Protein AF-A0A812ZIJ5-F1 (afdb_monomer)

Nearest PDB structures (foldseek):
  5cs4-assembly3_A  TM=8.004E-01  e=6.075E-02  Saccharomyces cerevisiae S288C
  5trc-assembly1_A  TM=6.580E-01  e=5.698E-02  Saccharomyces cerevisiae S288C
  5i6e-assembly1_A  TM=6.470E-01  e=2.332E-01  Saccharomyces cerevisiae S288C
  4q6v-assembly1_A  TM=5.251E-01  e=1.494E+00  Salmonella enterica subsp. enterica serovar Typhimurium str. LT2

Sequence (61 aa):
HRGSEVIKLCIDEIEVKVHRRAGTVNETLRLSLSSLGGGFLKPKMLREIPDPVTGYPLRHT

Mean predicted aligned error: 8.21 Å

Radius of gyration: 14.56 Å; Cα contacts (8 Å, |Δi|>4): 80; chains: 1; bounding box: 30×30×38 Å

Foldseek 3Di:
DPLVVCVVVVPQKDKDWDFDDDPPDTWIKMWMFGCPVVDGGDTDIDTFDQDPPPRHTDPPD

Structure (mmCIF, N/CA/C/O backbone):
data_AF-A0A812ZIJ5-F1
#
_entry.id   AF-A0A812ZIJ5-F1
#
loop_
_atom_site.group_PDB
_atom_site.id
_atom_site.type_symbol
_atom_site.label_atom_id
_atom_site.label_alt_id
_atom_site.label_comp_id
_atom_site.label_asym_id
_atom_site.label_entity_id
_atom_site.label_seq_id
_atom_site.pdbx_PDB_ins_code
_atom_site.Cartn_x
_atom_site.Cartn_y
_atom_site.Cartn_z
_atom_site.occupancy
_atom_site.B_iso_or_equiv
_atom_site.auth_seq_id
_atom_site.auth_comp_id
_atom_site.auth_asym_id
_atom_site.auth_atom_id
_atom_site.pdbx_PDB_model_num
ATOM 1 N N . HIS A 1 1 ? 16.159 -17.294 -8.751 1.00 51.88 1 HIS A N 1
ATOM 2 C CA . HIS A 1 1 ? 15.921 -15.840 -8.637 1.00 51.88 1 HIS A CA 1
ATOM 3 C C . HIS A 1 1 ? 14.588 -15.497 -9.297 1.00 51.88 1 HIS A C 1
ATOM 5 O O . HIS A 1 1 ? 14.533 -15.502 -10.514 1.00 51.88 1 HIS A O 1
ATOM 11 N N . ARG A 1 2 ? 13.512 -15.265 -8.527 1.00 57.97 2 ARG A N 1
ATOM 12 C CA . ARG A 1 2 ? 12.166 -14.949 -9.069 1.00 57.97 2 ARG A CA 1
ATOM 13 C C . ARG A 1 2 ? 11.915 -13.448 -9.299 1.00 57.97 2 ARG A C 1
ATOM 15 O O . ARG A 1 2 ? 10.983 -13.078 -9.994 1.00 57.97 2 ARG A O 1
ATOM 22 N N . GLY A 1 3 ? 12.769 -12.574 -8.758 1.00 58.47 3 GLY A N 1
ATOM 23 C CA . GLY A 1 3 ? 12.631 -11.118 -8.913 1.00 58.47 3 GLY A CA 1
ATOM 24 C C . GLY A 1 3 ? 12.884 -10.591 -10.332 1.00 58.47 3 GLY A C 1
ATOM 25 O O . GLY A 1 3 ? 12.452 -9.492 -10.652 1.00 58.47 3 GLY A O 1
ATOM 26 N N . SER A 1 4 ? 13.545 -11.363 -11.202 1.00 59.53 4 SER A N 1
ATOM 27 C CA . SER A 1 4 ? 13.805 -10.966 -12.592 1.00 59.53 4 SER A CA 1
ATOM 28 C C . SER A 1 4 ? 12.573 -11.064 -13.498 1.00 59.53 4 SER A C 1
ATOM 30 O O . SER A 1 4 ? 12.563 -10.448 -14.559 1.00 59.53 4 SER A O 1
ATOM 32 N N . GLU A 1 5 ? 11.534 -11.805 -13.100 1.00 62.97 5 GLU A N 1
ATOM 33 C CA . GLU A 1 5 ? 10.285 -11.919 -13.868 1.00 62.97 5 GLU A CA 1
ATOM 34 C C . GLU A 1 5 ? 9.433 -10.651 -13.756 1.00 62.97 5 GLU A C 1
ATOM 36 O O . GLU A 1 5 ? 8.868 -10.211 -14.750 1.00 62.97 5 GLU A O 1
ATOM 41 N N . VAL A 1 6 ? 9.426 -10.005 -12.585 1.00 62.84 6 VAL A N 1
ATOM 42 C CA . VAL A 1 6 ? 8.717 -8.732 -12.354 1.00 62.84 6 VAL A CA 1
ATOM 43 C C . VAL A 1 6 ? 9.238 -7.630 -13.281 1.00 62.84 6 VAL A C 1
ATOM 45 O O . VAL A 1 6 ? 8.456 -6.900 -13.881 1.00 62.84 6 VAL A O 1
ATOM 48 N N . ILE A 1 7 ? 10.560 -7.565 -13.465 1.00 61.66 7 ILE A N 1
ATOM 49 C CA . ILE A 1 7 ? 11.217 -6.578 -14.336 1.00 61.66 7 ILE A CA 1
ATOM 50 C C . ILE A 1 7 ? 10.850 -6.814 -15.811 1.00 61.66 7 ILE A C 1
ATOM 52 O O . ILE A 1 7 ? 10.641 -5.862 -16.556 1.00 61.66 7 ILE A O 1
ATOM 56 N N . LYS A 1 8 ? 10.721 -8.078 -16.241 1.00 65.69 8 LYS A N 1
ATOM 57 C CA . LYS A 1 8 ? 10.348 -8.431 -17.625 1.00 65.69 8 LYS A CA 1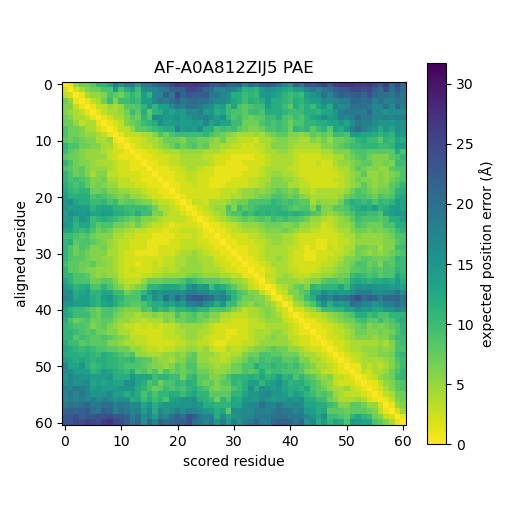
ATOM 58 C C . LYS A 1 8 ? 8.905 -8.072 -17.981 1.00 65.69 8 LYS A C 1
ATOM 60 O O . LYS A 1 8 ? 8.595 -7.964 -19.161 1.00 65.69 8 LYS A O 1
ATOM 65 N N . LEU A 1 9 ? 8.038 -7.917 -16.983 1.00 72.38 9 LEU A N 1
ATOM 66 C CA . LEU A 1 9 ? 6.629 -7.568 -17.165 1.00 72.38 9 LEU A CA 1
ATOM 67 C C . LEU A 1 9 ? 6.385 -6.051 -17.188 1.00 72.38 9 LEU A C 1
ATOM 69 O O . LEU A 1 9 ? 5.229 -5.642 -17.226 1.00 72.38 9 LEU A O 1
ATOM 73 N N . CYS A 1 10 ? 7.444 -5.229 -17.156 1.00 76.56 10 CYS A N 1
ATOM 74 C CA . CYS A 1 10 ? 7.346 -3.767 -17.060 1.00 76.56 10 CYS A CA 1
ATOM 75 C C . CYS A 1 10 ? 6.454 -3.318 -15.888 1.00 76.56 10 CYS A C 1
ATOM 77 O O . CYS A 1 10 ? 5.658 -2.392 -16.014 1.00 76.56 10 CYS A O 1
ATOM 79 N N . ILE A 1 11 ? 6.545 -4.021 -14.756 1.00 78.88 11 ILE A N 1
ATOM 80 C CA . ILE A 1 11 ? 5.817 -3.653 -13.543 1.00 78.88 11 ILE A CA 1
ATOM 81 C C . ILE A 1 11 ? 6.620 -2.572 -12.827 1.00 78.88 11 ILE A C 1
ATOM 83 O O . ILE A 1 11 ? 7.660 -2.866 -12.236 1.00 78.88 11 ILE A O 1
ATOM 87 N N . ASP A 1 12 ? 6.110 -1.344 -12.865 1.00 80.50 12 ASP A N 1
ATOM 88 C CA . ASP A 1 12 ? 6.750 -0.201 -12.214 1.00 80.50 12 ASP A CA 1
ATOM 89 C C . ASP A 1 12 ? 6.470 -0.140 -10.710 1.00 80.50 12 ASP A C 1
ATOM 91 O O . ASP A 1 12 ? 7.316 0.298 -9.926 1.00 80.50 12 ASP A O 1
ATOM 95 N N . GLU A 1 13 ? 5.285 -0.601 -10.295 1.00 85.31 13 GLU A N 1
ATOM 96 C CA . GLU A 1 13 ? 4.831 -0.540 -8.909 1.00 85.31 13 GLU A CA 1
ATOM 97 C C . GLU A 1 13 ? 4.074 -1.804 -8.495 1.00 85.31 13 GLU A C 1
ATOM 99 O O . GLU A 1 13 ? 3.243 -2.337 -9.231 1.00 85.31 13 GLU A O 1
ATOM 104 N N . ILE A 1 14 ? 4.344 -2.277 -7.279 1.00 85.88 14 ILE A N 1
ATOM 105 C CA . ILE A 1 14 ? 3.588 -3.345 -6.623 1.00 85.88 14 ILE A CA 1
ATOM 106 C C . ILE A 1 14 ? 3.119 -2.815 -5.280 1.00 85.88 14 ILE A C 1
ATOM 108 O O . ILE A 1 14 ? 3.918 -2.309 -4.492 1.00 85.88 14 ILE A O 1
ATOM 112 N N . GLU A 1 15 ? 1.836 -3.003 -4.989 1.00 89.69 15 GLU A N 1
ATOM 113 C CA . GLU A 1 15 ? 1.268 -2.667 -3.694 1.00 89.69 15 GLU A CA 1
ATOM 114 C C . GLU A 1 15 ? 0.478 -3.843 -3.116 1.00 89.69 15 GLU A C 1
ATOM 116 O O . GLU A 1 15 ? -0.323 -4.479 -3.799 1.00 89.69 15 GLU A O 1
ATOM 121 N N . VAL A 1 16 ? 0.710 -4.137 -1.838 1.00 91.50 16 VAL A N 1
ATOM 122 C CA . VAL A 1 16 ? 0.055 -5.222 -1.106 1.00 91.50 16 VAL A CA 1
ATOM 123 C C . VAL A 1 16 ? -0.594 -4.656 0.147 1.00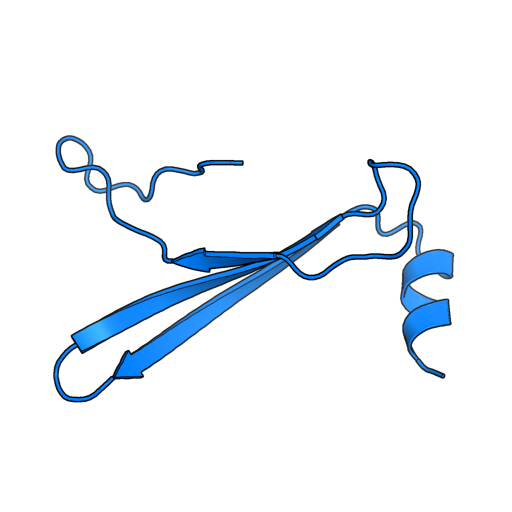 91.50 16 VAL A C 1
ATOM 125 O O . VAL A 1 16 ? 0.088 -4.109 1.015 1.00 91.50 16 VAL A O 1
ATOM 128 N N . LYS A 1 17 ? -1.912 -4.832 0.269 1.00 92.25 17 LYS A N 1
ATOM 129 C CA . LYS A 1 17 ? -2.668 -4.521 1.485 1.00 92.25 17 LYS A CA 1
ATOM 130 C C . LYS A 1 17 ? -2.679 -5.733 2.415 1.00 92.25 17 LYS A C 1
ATOM 132 O O . LYS A 1 17 ? -3.067 -6.826 2.010 1.00 92.25 17 LYS A O 1
ATOM 137 N N . VAL A 1 18 ? -2.276 -5.536 3.665 1.00 91.88 18 VAL A N 1
ATOM 138 C CA . VAL A 1 18 ? -2.163 -6.583 4.684 1.00 91.88 18 VAL A CA 1
ATOM 139 C C . VAL A 1 18 ? -3.046 -6.224 5.872 1.00 91.88 18 VAL A C 1
ATOM 141 O O . VAL A 1 18 ? -2.849 -5.194 6.510 1.00 91.88 18 VAL A O 1
ATOM 144 N N . HIS A 1 19 ? -3.993 -7.096 6.207 1.00 92.00 19 HIS A N 1
ATOM 145 C CA . HIS A 1 19 ? -4.752 -6.993 7.451 1.00 92.00 19 HIS A CA 1
ATOM 146 C C . HIS A 1 19 ? -4.063 -7.844 8.518 1.00 92.00 19 HIS A C 1
ATOM 148 O O . HIS A 1 19 ? -3.950 -9.062 8.374 1.00 92.00 19 HIS A O 1
ATOM 154 N N . ARG A 1 20 ? -3.582 -7.204 9.583 1.00 90.69 20 ARG A N 1
ATOM 155 C CA . ARG A 1 20 ? -2.878 -7.849 10.692 1.00 90.69 20 ARG A CA 1
ATOM 156 C C . ARG A 1 20 ? -3.704 -7.714 11.963 1.00 90.69 20 ARG A C 1
ATOM 158 O O . ARG A 1 20 ? -4.121 -6.621 12.320 1.00 90.69 20 ARG A O 1
ATOM 165 N N . ARG A 1 21 ? -3.878 -8.812 12.697 1.00 92.50 21 ARG A N 1
ATOM 166 C CA 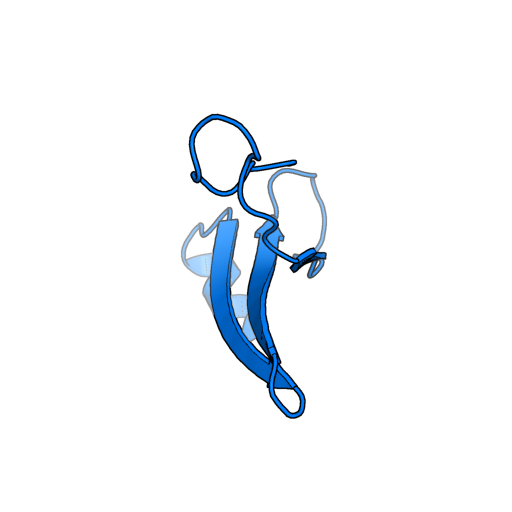. ARG A 1 21 ? -4.404 -8.775 14.066 1.00 92.50 21 ARG A CA 1
ATOM 167 C C . ARG A 1 21 ? -3.235 -8.750 15.052 1.00 92.50 21 ARG A C 1
ATOM 169 O O . ARG A 1 21 ? -2.413 -9.663 15.048 1.00 92.50 21 ARG A O 1
ATOM 176 N N . ALA A 1 22 ? -3.161 -7.718 15.885 1.00 86.25 22 ALA A N 1
ATOM 177 C CA . ALA A 1 22 ? -2.172 -7.565 16.948 1.00 86.25 22 ALA A CA 1
ATOM 178 C C . ALA A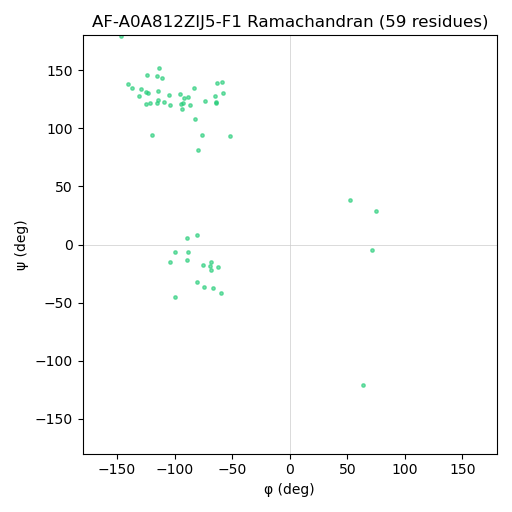 1 22 ? -2.902 -7.470 18.297 1.00 86.25 22 ALA A C 1
ATOM 180 O O . ALA A 1 22 ? -3.373 -6.407 18.700 1.00 86.25 22 ALA A O 1
ATOM 181 N N . GLY A 1 23 ? -3.054 -8.611 18.976 1.00 89.69 23 GLY A N 1
ATOM 182 C CA . GLY A 1 23 ? -3.902 -8.709 20.167 1.00 89.69 23 GLY A CA 1
ATOM 183 C C . GLY A 1 23 ? -5.369 -8.430 19.824 1.00 89.69 23 GLY A C 1
ATOM 184 O O . GLY A 1 23 ? -5.951 -9.118 18.985 1.00 89.69 23 GLY A O 1
ATOM 185 N N . THR A 1 24 ? -5.954 -7.413 20.460 1.00 89.38 24 THR A N 1
ATOM 186 C CA . THR A 1 24 ? -7.333 -6.956 20.210 1.00 89.38 24 THR A CA 1
ATOM 187 C C . THR A 1 24 ? -7.443 -5.914 19.094 1.00 89.38 24 THR A C 1
ATOM 189 O O . THR A 1 24 ? -8.552 -5.562 18.698 1.00 89.38 24 THR A O 1
ATOM 192 N N . VAL A 1 25 ? -6.318 -5.426 18.563 1.00 84.12 25 VAL A N 1
ATOM 193 C CA . VAL A 1 25 ? -6.290 -4.380 17.536 1.00 84.12 25 VAL A CA 1
ATOM 194 C C . VAL A 1 25 ? -6.189 -5.013 16.148 1.00 84.12 25 VAL A C 1
ATOM 196 O O . VAL A 1 25 ? -5.317 -5.847 15.895 1.00 84.12 25 VAL A O 1
ATOM 199 N N . ASN A 1 26 ? -7.064 -4.594 15.233 1.00 88.06 26 ASN A N 1
ATOM 200 C CA . ASN A 1 26 ? -6.918 -4.870 13.807 1.00 88.06 26 ASN A CA 1
ATOM 201 C C . ASN A 1 26 ? -6.168 -3.702 13.159 1.00 88.06 26 ASN A C 1
ATOM 203 O O . ASN A 1 26 ? -6.600 -2.553 13.239 1.00 88.06 26 ASN A O 1
ATOM 207 N N . GLU A 1 27 ? -5.043 -4.002 12.527 1.00 89.38 27 GLU A N 1
ATOM 208 C CA 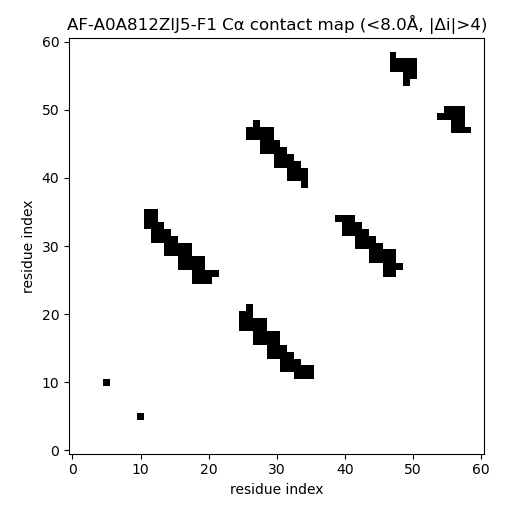. GLU A 1 27 ? -4.203 -3.050 11.817 1.00 89.38 27 GLU A CA 1
ATOM 209 C C . GLU A 1 27 ? -4.268 -3.329 10.320 1.00 89.38 27 GLU A C 1
ATOM 211 O O . GLU A 1 27 ? -4.283 -4.480 9.877 1.00 89.38 27 GLU A O 1
ATOM 216 N N . THR A 1 28 ? -4.237 -2.261 9.537 1.00 90.50 28 THR A N 1
ATOM 217 C CA . THR A 1 28 ? -4.059 -2.347 8.095 1.00 90.50 28 THR A CA 1
ATOM 218 C C . THR A 1 28 ? -2.676 -1.813 7.761 1.00 90.50 28 THR A C 1
ATOM 220 O O . THR A 1 28 ? -2.331 -0.687 8.118 1.00 90.50 28 THR A O 1
ATOM 223 N N . LEU A 1 29 ? -1.867 -2.635 7.105 1.00 90.69 29 LEU A N 1
ATOM 224 C CA . LEU A 1 29 ? -0.542 -2.285 6.617 1.00 90.69 29 LEU A CA 1
ATOM 225 C C . LEU A 1 29 ? -0.553 -2.296 5.088 1.00 90.69 29 LEU A C 1
ATOM 227 O O . LEU A 1 29 ? -1.297 -3.053 4.465 1.00 90.69 29 LEU A O 1
ATOM 231 N N . ARG A 1 30 ? 0.310 -1.492 4.483 1.00 90.25 30 ARG A N 1
ATOM 232 C CA . ARG A 1 30 ? 0.598 -1.516 3.053 1.00 90.25 30 ARG A CA 1
ATOM 233 C C . ARG A 1 30 ? 2.075 -1.733 2.836 1.00 90.25 30 ARG A C 1
ATOM 235 O O . ARG A 1 30 ? 2.891 -1.034 3.426 1.00 90.25 30 ARG A O 1
ATOM 242 N N . LEU A 1 31 ? 2.404 -2.679 1.976 1.00 89.75 31 LEU A N 1
ATOM 243 C CA . LEU A 1 31 ? 3.743 -2.861 1.447 1.00 89.75 31 LEU A CA 1
ATOM 244 C C . LEU A 1 31 ? 3.750 -2.328 0.017 1.00 89.75 31 LEU A C 1
ATOM 246 O O . LEU A 1 31 ? 2.997 -2.833 -0.811 1.00 89.75 31 LEU A O 1
ATOM 250 N N . SER A 1 32 ? 4.590 -1.340 -0.267 1.00 88.50 32 SER A N 1
ATOM 251 C CA . SER A 1 32 ? 4.808 -0.827 -1.615 1.00 88.50 32 SER A CA 1
ATOM 252 C C . SER A 1 32 ? 6.235 -1.089 -2.088 1.00 88.50 32 SER A C 1
ATOM 254 O O . SER A 1 32 ? 7.193 -1.081 -1.311 1.00 88.50 32 SER A O 1
ATOM 256 N N . LEU A 1 33 ? 6.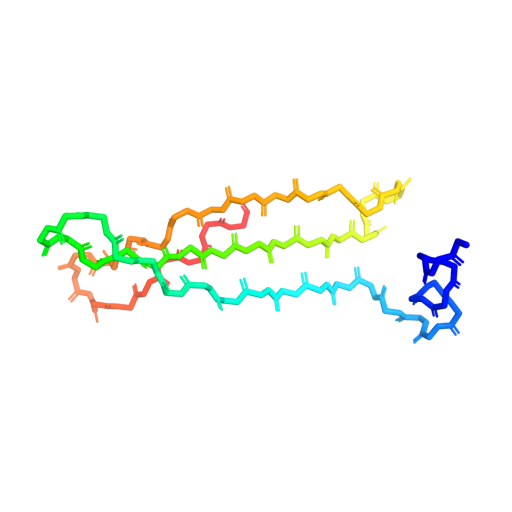363 -1.357 -3.380 1.00 86.56 33 LEU A N 1
ATOM 257 C CA . LEU A 1 33 ? 7.606 -1.525 -4.120 1.00 86.56 33 LEU A CA 1
ATOM 258 C C . LEU A 1 33 ? 7.480 -0.655 -5.369 1.00 86.56 33 LEU A C 1
ATOM 260 O O . LEU A 1 33 ? 6.493 -0.794 -6.083 1.00 86.56 33 LEU A O 1
ATOM 264 N N . SER A 1 34 ? 8.448 0.219 -5.636 1.00 83.75 34 SER A N 1
ATOM 265 C CA . SER A 1 34 ? 8.438 1.083 -6.825 1.00 83.75 34 SER A CA 1
ATOM 266 C C . SER A 1 34 ? 9.826 1.128 -7.459 1.00 83.75 34 SER A C 1
ATOM 268 O O . SER A 1 34 ? 10.828 1.238 -6.744 1.00 83.75 34 SER A O 1
ATOM 270 N N . SER A 1 35 ? 9.891 0.997 -8.787 1.00 78.94 35 SER A N 1
ATOM 271 C CA . SER A 1 35 ? 11.117 1.133 -9.589 1.00 78.94 35 SER A CA 1
ATOM 272 C C . SER A 1 35 ? 11.246 2.505 -10.251 1.00 78.94 35 SER A C 1
ATOM 274 O O . SER A 1 35 ? 12.307 2.817 -10.792 1.00 78.94 35 SER A O 1
ATOM 276 N N . LEU A 1 36 ? 10.217 3.358 -10.154 1.00 78.00 36 LEU A N 1
ATOM 277 C CA . LEU A 1 36 ? 10.182 4.697 -10.763 1.00 78.00 36 LEU A CA 1
ATOM 278 C C . LEU A 1 36 ? 11.263 5.648 -10.216 1.00 78.00 36 LEU A C 1
ATOM 280 O O . LEU A 1 36 ? 11.625 6.622 -10.869 1.00 78.00 36 LEU A O 1
ATOM 284 N N . GLY A 1 37 ? 11.827 5.350 -9.042 1.00 71.94 37 GLY A N 1
ATOM 285 C CA . GLY A 1 37 ? 12.938 6.095 -8.437 1.00 71.94 37 GLY A CA 1
ATOM 286 C C . GLY A 1 37 ? 14.335 5.749 -8.972 1.00 71.94 37 GLY A C 1
ATOM 287 O O . GLY A 1 37 ? 15.319 6.182 -8.378 1.00 71.94 37 GLY A O 1
ATOM 288 N N . GLY A 1 38 ? 14.452 4.951 -10.041 1.00 61.22 38 GLY A N 1
ATOM 289 C CA . GLY A 1 38 ? 15.739 4.644 -10.679 1.00 61.22 38 GLY A CA 1
ATOM 290 C C . GLY A 1 38 ? 16.623 3.648 -9.915 1.00 61.22 38 GLY A C 1
ATOM 291 O O . GLY A 1 38 ? 17.846 3.697 -10.025 1.00 61.22 38 GLY A O 1
ATOM 292 N N . GLY A 1 39 ? 16.028 2.736 -9.139 1.00 65.50 39 GLY A N 1
ATOM 293 C CA . GLY A 1 39 ? 16.753 1.751 -8.329 1.00 65.50 39 GLY A CA 1
ATOM 294 C C . GLY A 1 39 ? 16.032 0.406 -8.192 1.00 65.50 39 GLY A C 1
ATOM 295 O O . GLY A 1 39 ? 14.943 0.204 -8.723 1.00 65.50 39 GLY A O 1
ATOM 296 N 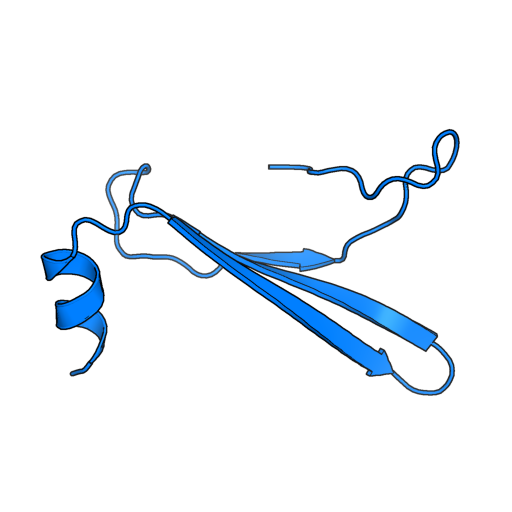N . PHE A 1 40 ? 16.654 -0.532 -7.468 1.00 67.19 40 PHE A N 1
ATOM 297 C CA . PHE A 1 40 ? 16.040 -1.817 -7.110 1.00 67.19 40 PHE A CA 1
ATOM 298 C C . PHE A 1 40 ? 14.754 -1.586 -6.300 1.00 67.19 40 PHE A C 1
ATOM 300 O O . PHE A 1 40 ? 14.746 -0.723 -5.424 1.00 67.19 40 PHE A O 1
ATOM 307 N N . LEU A 1 41 ? 13.702 -2.373 -6.569 1.00 71.44 41 LEU A N 1
ATOM 308 C CA . LEU A 1 41 ? 12.405 -2.334 -5.879 1.00 71.44 41 LEU A CA 1
ATOM 309 C C . LEU A 1 41 ? 12.595 -2.413 -4.354 1.00 71.44 41 LEU A C 1
ATOM 311 O O . LEU A 1 41 ? 12.706 -3.500 -3.781 1.00 71.44 41 LEU A O 1
ATOM 315 N N . LYS A 1 42 ? 12.669 -1.258 -3.683 1.00 74.62 42 LYS A N 1
ATOM 316 C CA . LYS A 1 42 ? 12.880 -1.195 -2.237 1.00 74.62 42 LYS A CA 1
ATOM 317 C C . LYS A 1 42 ? 11.525 -1.287 -1.534 1.00 74.62 42 LYS A C 1
ATOM 319 O O . LYS A 1 42 ? 10.687 -0.414 -1.756 1.00 74.62 42 LYS A O 1
ATOM 324 N N . PRO A 1 43 ? 11.300 -2.298 -0.676 1.00 83.50 43 PRO A N 1
ATOM 325 C CA . PRO A 1 43 ? 10.054 -2.405 0.070 1.00 83.50 43 PRO A CA 1
ATOM 326 C C . PRO A 1 43 ? 9.908 -1.242 1.051 1.00 83.50 43 PRO A C 1
ATOM 328 O O . PRO A 1 43 ? 10.794 -0.998 1.875 1.00 83.50 43 PRO A O 1
ATOM 331 N N . LYS A 1 44 ? 8.766 -0.559 0.992 1.00 87.56 44 LYS A N 1
ATOM 332 C CA . LYS A 1 44 ? 8.309 0.427 1.973 1.00 87.56 44 LYS A CA 1
ATOM 333 C C . LYS A 1 44 ? 7.050 -0.120 2.636 1.00 87.56 44 LYS A C 1
ATOM 335 O O . LYS A 1 44 ? 6.075 -0.424 1.959 1.00 87.56 44 LYS A O 1
ATOM 340 N N . MET A 1 45 ? 7.073 -0.268 3.959 1.00 88.81 45 MET A N 1
ATOM 341 C CA . MET A 1 45 ? 5.899 -0.685 4.725 1.00 88.81 45 MET A CA 1
ATOM 342 C C . MET A 1 45 ? 5.305 0.516 5.456 1.00 88.81 45 MET A C 1
ATOM 344 O O . MET A 1 45 ? 6.016 1.232 6.157 1.00 88.81 45 MET A O 1
ATOM 348 N N . LEU A 1 46 ? 4.006 0.728 5.286 1.00 89.25 46 LEU A N 1
ATOM 349 C CA . LEU A 1 46 ? 3.238 1.816 5.875 1.00 89.25 46 LEU A CA 1
ATOM 350 C C . LEU A 1 46 ? 2.074 1.250 6.680 1.00 89.25 46 LEU A C 1
ATOM 352 O O . LEU A 1 46 ? 1.479 0.245 6.301 1.00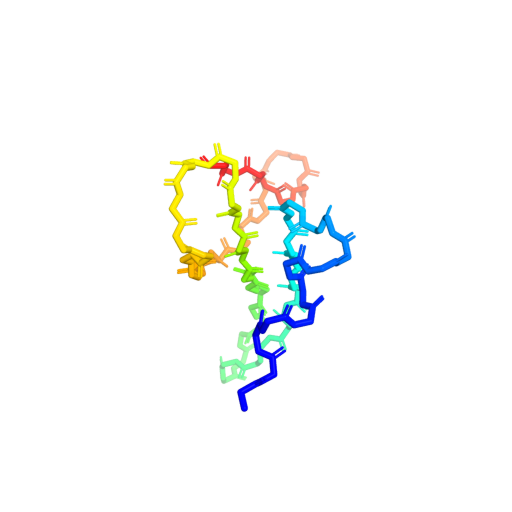 89.25 46 LEU A O 1
ATOM 356 N N . ARG A 1 47 ? 1.723 1.912 7.781 1.00 89.44 47 ARG A N 1
ATOM 357 C CA . ARG A 1 47 ? 0.479 1.647 8.506 1.00 89.44 47 ARG A CA 1
ATOM 358 C C . ARG A 1 47 ? -0.598 2.576 7.962 1.00 89.44 47 ARG A C 1
ATOM 360 O O . ARG A 1 47 ? -0.397 3.786 7.944 1.00 89.44 47 ARG A O 1
ATOM 367 N N . GLU A 1 48 ? -1.730 2.023 7.542 1.00 85.75 48 GLU A N 1
ATOM 368 C CA . GLU A 1 48 ? -2.900 2.831 7.208 1.00 85.75 48 GLU A CA 1
ATOM 369 C C . GLU A 1 48 ? -3.525 3.355 8.502 1.00 85.75 48 GLU A C 1
ATOM 371 O O . GLU A 1 48 ? -3.886 2.588 9.400 1.00 85.75 48 GLU A O 1
ATOM 376 N N . ILE A 1 49 ? -3.646 4.676 8.583 1.00 84.00 49 ILE A N 1
ATOM 377 C CA . ILE A 1 49 ? -4.391 5.373 9.626 1.00 84.00 49 ILE A CA 1
ATOM 378 C C . ILE A 1 49 ? -5.563 6.062 8.916 1.00 84.00 49 ILE A C 1
ATOM 380 O O . ILE A 1 49 ? -5.325 6.776 7.935 1.00 84.00 49 ILE A O 1
ATOM 384 N N . PRO A 1 50 ? -6.817 5.813 9.331 1.00 79.25 50 PRO A N 1
ATOM 385 C CA . PRO A 1 50 ? -7.966 6.485 8.743 1.00 79.25 50 PRO A CA 1
ATOM 386 C C . PRO A 1 50 ? -7.879 7.989 9.004 1.00 79.25 50 PRO A C 1
ATOM 388 O O . PRO A 1 50 ? -7.513 8.414 10.102 1.00 79.25 50 PRO A O 1
ATOM 391 N N . ASP A 1 51 ? -8.221 8.786 7.997 1.00 81.81 51 ASP A N 1
ATOM 392 C CA . ASP A 1 51 ? -8.394 10.223 8.157 1.00 81.81 51 ASP A CA 1
ATOM 393 C C . ASP A 1 51 ? -9.472 10.503 9.221 1.00 81.81 51 ASP A C 1
ATOM 395 O O . ASP A 1 51 ? -10.563 9.926 9.144 1.00 81.81 51 ASP A O 1
ATOM 399 N N . PRO A 1 52 ? -9.211 11.373 10.213 1.00 78.19 52 PRO A N 1
ATOM 400 C CA . PRO A 1 52 ? -10.140 11.601 11.316 1.00 78.19 52 PRO A CA 1
ATOM 401 C C . PRO A 1 52 ? -11.436 12.312 10.900 1.00 78.19 52 PRO A C 1
ATOM 403 O O . PRO A 1 52 ? -12.389 12.307 11.675 1.00 78.19 52 PRO A O 1
ATOM 406 N N . VAL A 1 53 ? -11.488 12.927 9.713 1.00 83.62 53 VAL A N 1
ATOM 407 C CA . VAL A 1 53 ? -12.656 13.683 9.234 1.00 83.62 53 VAL A CA 1
ATOM 408 C C . VAL A 1 53 ? -13.500 12.850 8.269 1.00 83.62 53 VAL A C 1
ATOM 410 O O . VAL A 1 53 ? -14.722 12.814 8.371 1.00 83.62 53 VAL A O 1
ATOM 413 N N . THR A 1 54 ? -12.854 12.166 7.331 1.00 76.38 54 THR A N 1
ATOM 414 C CA . THR A 1 54 ? -13.494 11.456 6.217 1.00 76.38 54 THR A CA 1
ATOM 415 C C . THR A 1 54 ? -13.537 9.942 6.411 1.00 76.38 54 THR A C 1
ATOM 417 O O . THR A 1 54 ? -14.252 9.254 5.687 1.00 76.38 54 THR A O 1
ATOM 420 N N . GLY A 1 55 ? -12.765 9.400 7.359 1.00 74.31 55 GLY A N 1
ATOM 421 C CA . GLY A 1 55 ? -12.635 7.961 7.599 1.00 74.31 55 GLY A CA 1
ATOM 422 C C . GLY A 1 55 ? -11.854 7.205 6.518 1.00 74.31 55 GLY A C 1
ATOM 423 O O . GLY A 1 55 ? -11.596 6.011 6.676 1.00 74.31 55 GLY A O 1
ATOM 424 N N . TY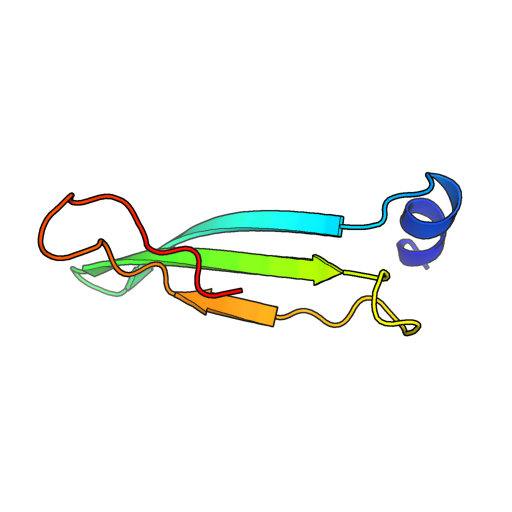R A 1 56 ? -11.444 7.874 5.435 1.00 76.69 56 TYR A N 1
ATOM 425 C CA . TYR A 1 56 ? -10.660 7.262 4.368 1.00 76.69 56 TYR A CA 1
ATOM 426 C C . TYR A 1 56 ? -9.172 7.248 4.734 1.00 76.69 56 TYR A C 1
ATOM 428 O O . TYR A 1 56 ? -8.647 8.253 5.203 1.00 76.69 56 TYR A O 1
ATOM 436 N N . PRO A 1 57 ? -8.449 6.134 4.535 1.00 69.12 57 PRO A N 1
ATOM 437 C CA . PRO A 1 57 ? -7.028 6.074 4.858 1.00 69.12 57 PRO A CA 1
ATOM 438 C C . PRO A 1 57 ? -6.234 7.055 3.986 1.00 69.12 57 PRO A C 1
ATOM 440 O O . PRO A 1 57 ? -6.256 6.962 2.754 1.00 69.12 57 PRO A O 1
ATOM 443 N N . LEU A 1 58 ? -5.520 7.985 4.631 1.00 64.56 58 LEU A N 1
ATOM 444 C CA . LEU A 1 58 ? -4.656 8.943 3.941 1.00 64.56 58 LEU A CA 1
ATOM 445 C C . LEU A 1 58 ? -3.517 8.187 3.250 1.00 64.56 58 LEU A C 1
ATOM 447 O O . LEU A 1 58 ? -2.743 7.465 3.883 1.00 64.56 58 LEU A O 1
ATOM 451 N N . ARG A 1 59 ? -3.395 8.367 1.933 1.00 60.84 59 ARG A N 1
ATOM 452 C CA . ARG A 1 59 ? -2.247 7.888 1.159 1.00 60.84 59 ARG A CA 1
ATOM 453 C C . ARG A 1 59 ? -1.097 8.879 1.346 1.00 60.84 59 ARG A C 1
ATOM 455 O O . ARG A 1 59 ? -0.904 9.750 0.508 1.00 60.84 59 ARG A O 1
ATOM 462 N N . HIS A 1 60 ? -0.352 8.783 2.445 1.00 53.00 60 HIS A N 1
ATOM 463 C CA . HIS A 1 60 ? 0.933 9.482 2.526 1.00 53.00 60 HIS A CA 1
ATOM 464 C C . HIS A 1 60 ? 1.961 8.698 1.702 1.00 53.00 60 HIS A C 1
ATOM 466 O O . HIS A 1 60 ? 2.531 7.710 2.172 1.00 53.00 60 HIS A O 1
ATOM 472 N N . THR A 1 61 ? 2.114 9.111 0.442 1.00 43.44 61 THR A N 1
ATOM 473 C CA . THR A 1 61 ? 3.159 8.652 -0.486 1.00 43.44 61 THR A CA 1
ATOM 474 C C . THR A 1 61 ? 4.543 8.992 0.033 1.00 43.44 61 THR A C 1
ATOM 476 O O . THR A 1 61 ? 4.738 10.146 0.471 1.00 43.44 61 THR A O 1
#

pLDDT: mean 78.14, std 12.29, range [43.44, 92.5]

Secondary structure (DSSP, 8-state):
--HHHHHHTT--EEEEEEEEEETTEEEEEEEEEE-TTSSS---EEEEE-B-TTT-SBP---

Solvent-accessible surface area (backbone atoms only — not comparable to full-atom values): 3908 Å² total; per-residue (Å²): 131,74,72,64,56,49,62,74,67,72,60,50,67,48,78,46,84,42,83,43,75,60,88,94,46,80,44,44,36,35,42,36,30,44,38,84,83,77,52,76,68,53,80,44,80,45,73,58,52,58,32,94,87,79,61,51,59,61,83,83,124